Protein AF-A0A517S9M3-F1 (afdb_monomer_lite)

Secondary structure (DSSP, 8-state):
-------------HHHHHHHHHHHTTTT--HHHHHHHHHHHHHHHS-HHHHHHHHHHHHHHHHHHHHHHHHHHHHHHHHHHHHHHHTT--HHHHHHHHHHHHH------

Organism: NCBI:txid2527983

pLDDT: mean 71.7, std 14.0, range [34.22, 90.0]

Structure (mmCIF, N/CA/C/O backbone):
data_AF-A0A517S9M3-F1
#
_entry.id   AF-A0A517S9M3-F1
#
loop_
_atom_site.group_PDB
_atom_site.id
_atom_site.type_symbol
_atom_site.label_atom_id
_atom_site.label_alt_id
_atom_site.label_comp_id
_atom_site.label_asym_id
_atom_site.label_entity_id
_atom_site.label_seq_id
_atom_site.pdbx_PDB_ins_code
_atom_site.Cartn_x
_atom_site.Cartn_y
_atom_site.Cartn_z
_atom_site.occupancy
_atom_site.B_iso_or_equiv
_atom_site.auth_seq_id
_atom_site.auth_comp_id
_atom_site.auth_asym_id
_atom_site.auth_atom_id
_atom_site.pdbx_PDB_model_num
ATOM 1 N N . MET A 1 1 ? 12.282 -10.939 23.169 1.00 37.16 1 MET A N 1
ATOM 2 C CA . MET A 1 1 ? 12.631 -9.685 22.466 1.00 37.16 1 MET A CA 1
ATOM 3 C C . MET A 1 1 ? 11.332 -8.986 22.111 1.00 37.16 1 MET A C 1
ATOM 5 O O . MET A 1 1 ? 10.508 -9.618 21.466 1.00 37.16 1 MET A O 1
ATOM 9 N N . LYS A 1 2 ? 11.098 -7.761 22.600 1.00 40.28 2 LYS A N 1
ATOM 10 C CA . LYS A 1 2 ? 9.975 -6.934 22.136 1.00 40.28 2 LYS A CA 1
ATOM 11 C C . LYS A 1 2 ? 10.417 -6.295 20.826 1.00 40.28 2 LYS A C 1
ATOM 13 O O . LYS A 1 2 ? 11.406 -5.574 20.813 1.00 40.28 2 LYS A O 1
ATOM 18 N N . THR A 1 3 ? 9.762 -6.648 19.733 1.00 43.53 3 THR A N 1
ATOM 19 C CA . THR A 1 3 ? 9.954 -6.003 18.438 1.00 43.53 3 THR A CA 1
ATOM 20 C C . THR A 1 3 ? 9.265 -4.647 18.509 1.00 43.53 3 THR A C 1
ATOM 22 O O . THR A 1 3 ? 8.036 -4.577 18.499 1.00 43.53 3 THR A O 1
ATOM 25 N N . ASP A 1 4 ? 10.050 -3.579 18.645 1.00 46.53 4 ASP A N 1
ATOM 26 C CA . ASP A 1 4 ? 9.543 -2.214 18.533 1.00 46.53 4 ASP A CA 1
ATOM 27 C C . ASP A 1 4 ? 9.021 -2.027 17.108 1.00 46.53 4 ASP A C 1
ATOM 29 O O . ASP A 1 4 ? 9.775 -1.957 16.138 1.00 46.53 4 ASP A O 1
ATOM 33 N N . SER A 1 5 ? 7.698 -2.055 16.975 1.00 43.31 5 SER A N 1
ATOM 34 C CA . SER A 1 5 ? 7.033 -1.804 15.702 1.00 43.31 5 SER A CA 1
ATOM 35 C C . SER A 1 5 ? 7.133 -0.306 15.395 1.00 43.31 5 SER A C 1
ATOM 37 O O . SER A 1 5 ? 6.933 0.503 16.303 1.00 43.31 5 SER A O 1
ATOM 39 N N . PRO A 1 6 ? 7.444 0.094 14.152 1.00 38.25 6 PRO A N 1
ATOM 40 C CA . PRO A 1 6 ? 7.563 1.503 13.802 1.00 38.25 6 PRO A CA 1
ATOM 41 C C . PRO A 1 6 ? 6.228 2.224 14.020 1.00 38.25 6 PRO A C 1
ATOM 43 O O . PRO A 1 6 ? 5.184 1.797 13.527 1.00 38.25 6 PRO A O 1
ATOM 46 N N . THR A 1 7 ? 6.260 3.338 14.752 1.00 49.03 7 THR A N 1
ATOM 47 C CA . THR A 1 7 ? 5.093 4.206 14.942 1.00 49.03 7 THR A CA 1
ATOM 48 C C . THR A 1 7 ? 4.781 4.923 13.631 1.00 49.03 7 THR A C 1
ATOM 50 O O . THR A 1 7 ? 5.423 5.915 13.289 1.00 49.03 7 THR A O 1
ATOM 53 N N . ILE A 1 8 ? 3.789 4.438 12.887 1.00 48.47 8 ILE A N 1
ATOM 54 C CA . ILE A 1 8 ? 3.288 5.122 11.691 1.00 48.47 8 ILE A CA 1
ATOM 55 C C . ILE A 1 8 ? 2.354 6.250 12.148 1.00 48.47 8 ILE A C 1
ATOM 57 O O . ILE A 1 8 ? 1.236 6.012 12.605 1.00 48.47 8 ILE A O 1
ATOM 61 N N . ALA A 1 9 ? 2.823 7.495 12.058 1.00 48.41 9 ALA A N 1
ATOM 62 C CA . ALA A 1 9 ? 2.019 8.670 12.375 1.00 48.41 9 ALA A CA 1
ATOM 63 C C . ALA A 1 9 ? 1.180 9.083 11.156 1.00 48.41 9 ALA A C 1
ATOM 65 O O . ALA A 1 9 ? 1.644 9.814 10.281 1.00 48.41 9 ALA A O 1
ATOM 66 N N . PHE A 1 10 ? -0.075 8.641 11.104 1.00 57.31 10 PHE A N 1
ATOM 67 C CA . PHE A 1 10 ? -1.040 9.155 10.135 1.00 57.31 10 PHE A CA 1
ATOM 68 C C . PHE A 1 10 ? -1.466 10.570 10.546 1.00 57.31 10 PHE A C 1
ATOM 70 O O . PHE A 1 10 ? -2.037 10.774 11.620 1.00 57.31 10 PHE A O 1
ATOM 77 N N . ARG A 1 11 ? -1.174 11.574 9.708 1.00 61.91 11 ARG A N 1
ATOM 78 C CA . ARG A 1 11 ? -1.680 12.934 9.929 1.00 61.91 11 ARG A CA 1
ATOM 79 C C . ARG A 1 11 ? -3.156 12.975 9.557 1.00 61.91 11 ARG A C 1
ATOM 81 O O . ARG A 1 11 ? -3.513 12.893 8.388 1.00 61.91 11 ARG A O 1
ATOM 88 N N . VAL A 1 12 ? -4.000 13.103 10.572 1.00 66.62 12 VAL A N 1
ATOM 89 C CA . VAL A 1 12 ? -5.438 13.324 10.413 1.00 66.62 12 VAL A CA 1
ATOM 90 C C . VAL A 1 12 ? -5.656 14.700 9.778 1.00 66.62 12 VAL A C 1
ATOM 92 O O . VAL A 1 12 ? -5.030 15.674 10.204 1.00 66.62 12 VAL A O 1
ATOM 95 N N . THR A 1 13 ? -6.517 14.793 8.761 1.00 77.94 13 THR A N 1
ATOM 96 C CA . THR A 1 13 ? -6.835 16.089 8.144 1.00 77.94 13 THR A CA 1
ATOM 97 C C . THR A 1 13 ? -7.645 16.968 9.109 1.00 77.94 13 THR A C 1
ATOM 99 O O . THR A 1 13 ? -8.306 16.443 10.016 1.00 77.94 13 THR A O 1
ATOM 102 N N . PRO A 1 14 ? -7.618 18.305 8.958 1.00 76.25 14 PRO A N 1
ATOM 103 C CA . PRO A 1 14 ? -8.377 19.213 9.818 1.00 76.25 14 PRO A CA 1
ATOM 104 C C . PRO A 1 14 ? -9.880 18.902 9.865 1.00 76.25 14 PRO A C 1
ATOM 106 O O . PRO A 1 14 ? -10.492 18.985 10.928 1.00 76.25 14 PRO A O 1
ATOM 109 N N . GLU A 1 15 ? -10.460 18.480 8.742 1.00 75.06 15 GLU A N 1
ATOM 110 C CA . GLU A 1 15 ? -11.881 18.144 8.620 1.00 75.06 15 GLU A CA 1
ATOM 111 C C . GLU A 1 15 ? -12.232 16.920 9.471 1.00 75.06 15 GLU A C 1
ATOM 113 O O . GLU A 1 15 ? -13.205 16.932 10.226 1.00 75.06 15 GLU A O 1
ATOM 118 N N . VAL A 1 16 ? -11.399 15.878 9.409 1.00 73.19 16 VAL A N 1
ATOM 119 C CA . VAL A 1 16 ? -11.579 14.666 10.216 1.00 73.19 16 VAL A CA 1
ATOM 120 C C . VAL A 1 16 ? -11.377 14.980 11.701 1.00 73.19 16 VAL A C 1
ATOM 122 O O . VAL A 1 16 ? -12.140 14.510 12.543 1.00 73.19 16 VAL A O 1
ATOM 125 N N . ALA A 1 17 ? -10.407 15.832 12.047 1.00 76.38 17 ALA A N 1
ATOM 126 C CA . ALA A 1 17 ? -10.206 16.271 13.427 1.00 76.38 17 ALA A CA 1
ATOM 127 C C . ALA A 1 17 ? -11.426 17.030 13.982 1.00 76.38 17 ALA A C 1
ATOM 129 O O . ALA A 1 17 ? -11.797 16.834 15.142 1.00 76.38 17 ALA A O 1
ATOM 130 N N . GLN A 1 18 ? -12.077 17.851 13.154 1.00 81.00 18 GLN A N 1
ATOM 131 C CA . GLN A 1 18 ? -13.283 18.582 13.535 1.00 81.00 18 GLN A CA 1
ATOM 132 C C . GLN A 1 18 ? -14.477 17.644 13.745 1.00 81.00 18 GLN A C 1
ATOM 134 O O . GLN A 1 18 ? -15.188 17.781 14.737 1.00 81.00 18 GLN A O 1
ATOM 139 N N . GLN A 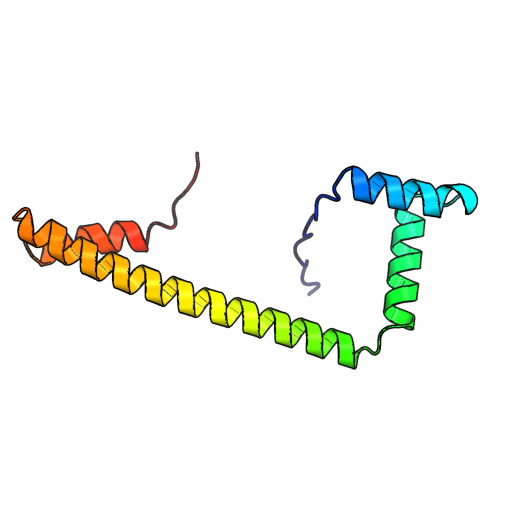1 19 ? -14.651 16.643 12.878 1.00 75.56 19 GLN A N 1
ATOM 140 C CA . GLN A 1 19 ? -15.676 15.608 13.054 1.00 75.56 19 GLN A CA 1
ATOM 141 C C . GLN A 1 19 ? -15.471 14.816 14.354 1.00 75.56 19 GLN A C 1
ATOM 143 O O . GLN A 1 19 ? -16.420 14.617 15.114 1.00 75.56 19 GLN A O 1
ATOM 148 N N . ILE A 1 20 ? -14.227 14.427 14.659 1.00 78.00 20 ILE A N 1
ATOM 149 C CA . ILE A 1 20 ? -13.874 13.762 15.925 1.00 78.00 20 ILE A CA 1
ATOM 150 C C . ILE A 1 20 ? -14.233 14.653 17.120 1.00 78.00 20 ILE A C 1
ATOM 152 O O . ILE A 1 20 ? -14.805 14.178 18.103 1.00 78.00 20 ILE A O 1
ATOM 156 N N . ASP A 1 21 ? -13.920 15.948 17.049 1.00 81.81 21 ASP A N 1
ATOM 157 C CA . ASP A 1 21 ? -14.241 16.894 18.115 1.00 81.81 21 ASP A CA 1
ATOM 158 C C . ASP A 1 21 ? -15.758 17.031 18.328 1.00 81.81 21 ASP A C 1
ATOM 160 O O . ASP A 1 21 ? -16.214 16.980 19.473 1.00 81.81 21 ASP A O 1
ATOM 164 N N . THR A 1 22 ? -16.552 17.122 17.256 1.00 85.25 22 THR A N 1
ATOM 165 C CA . THR A 1 22 ? -18.023 17.169 17.332 1.00 85.25 22 THR A CA 1
ATOM 166 C C . THR A 1 22 ? -18.604 15.946 18.041 1.00 85.25 22 THR A C 1
ATOM 168 O O . THR A 1 22 ? -19.527 16.084 18.841 1.00 85.25 22 THR A O 1
ATOM 171 N N . LEU A 1 23 ? -18.050 14.758 17.791 1.00 77.88 23 LEU A N 1
ATOM 172 C CA . LEU A 1 23 ? -18.539 13.507 18.374 1.00 77.88 23 LEU A CA 1
ATOM 173 C C . LEU A 1 23 ? -18.066 13.294 19.819 1.00 77.88 23 LEU A C 1
ATOM 175 O O . LEU A 1 23 ? -18.811 12.754 20.636 1.00 77.88 23 LEU A O 1
ATOM 179 N N . ARG A 1 24 ? -16.842 13.711 20.168 1.00 86.12 24 ARG A N 1
ATOM 180 C CA . ARG A 1 24 ? -16.276 13.460 21.508 1.00 86.12 24 ARG A CA 1
ATOM 181 C C . ARG A 1 24 ? -16.711 14.474 22.567 1.00 86.12 24 ARG A C 1
ATOM 183 O O . ARG A 1 24 ? -16.777 14.120 23.743 1.00 86.12 24 ARG A O 1
ATOM 190 N N . LEU A 1 25 ? -16.937 15.738 22.189 1.00 83.81 25 LEU A N 1
ATOM 191 C CA . LEU A 1 25 ? -17.191 16.828 23.142 1.00 83.81 25 LEU A CA 1
ATOM 192 C C . LEU A 1 25 ? -18.462 16.611 23.984 1.00 83.81 25 LEU A C 1
ATOM 194 O O . LEU A 1 25 ? -18.378 16.799 25.200 1.00 83.81 25 LEU A O 1
ATOM 198 N N . PRO A 1 26 ? -19.598 16.146 23.419 1.00 88.88 26 PRO A N 1
ATOM 199 C CA . PRO A 1 26 ? -20.791 15.813 24.203 1.00 88.88 26 PRO A CA 1
ATOM 200 C C . PRO A 1 26 ? -20.544 14.706 25.235 1.00 88.88 26 PRO A C 1
ATOM 202 O O . PRO A 1 26 ? -21.154 14.698 26.301 1.00 88.88 26 PRO A O 1
ATOM 205 N N . LEU A 1 27 ? -19.608 13.802 24.937 1.00 84.81 27 LEU A N 1
ATOM 206 C CA . LEU A 1 27 ? -19.208 12.694 25.804 1.00 84.81 27 LEU A CA 1
ATOM 207 C C . LEU A 1 27 ? -18.160 13.109 26.850 1.00 84.81 27 LEU A C 1
ATOM 209 O O . LEU A 1 27 ? -17.762 12.289 27.672 1.00 84.81 27 LEU A O 1
ATOM 213 N N . LYS A 1 28 ? -17.703 14.371 26.823 1.00 90.00 28 LYS A N 1
ATOM 214 C CA . LYS A 1 28 ? -16.636 14.912 27.683 1.00 90.00 28 LYS A CA 1
ATOM 215 C C . LYS A 1 28 ? -15.336 14.095 27.627 1.00 90.00 28 LYS A C 1
ATOM 217 O O . LYS A 1 28 ? -14.589 14.055 28.599 1.00 90.00 28 LYS A O 1
ATOM 222 N N . LEU A 1 29 ? -15.055 13.473 26.481 1.00 80.31 29 LEU A N 1
ATOM 223 C CA . LEU A 1 29 ? -13.861 12.655 26.274 1.00 80.31 29 LEU A CA 1
ATOM 224 C C . LEU A 1 29 ? -12.707 13.484 25.699 1.00 80.31 29 LEU A C 1
ATOM 226 O O . LEU A 1 29 ? -12.890 14.341 24.819 1.00 80.31 29 LEU A O 1
ATOM 230 N N . SER A 1 30 ? -11.486 13.184 26.140 1.00 84.50 30 SER A N 1
ATOM 231 C CA . SER A 1 30 ? -10.282 13.629 25.437 1.00 84.50 30 SER A CA 1
ATOM 232 C C . SER A 1 30 ? -10.158 12.923 24.078 1.00 84.50 30 SER A C 1
ATOM 234 O O . SER A 1 30 ? -10.721 11.849 23.856 1.00 84.50 30 SER A O 1
ATOM 236 N N . ARG A 1 31 ? -9.383 13.499 23.146 1.00 74.94 31 ARG A N 1
ATOM 237 C CA . ARG A 1 31 ? -9.128 12.869 21.834 1.00 74.94 31 ARG A CA 1
ATOM 238 C C . ARG A 1 31 ? -8.515 11.468 21.981 1.00 74.94 31 ARG A C 1
ATOM 240 O O . ARG A 1 31 ? -8.917 10.552 21.276 1.00 74.94 31 ARG A O 1
ATOM 247 N N . GLY A 1 32 ? -7.591 11.285 22.927 1.00 75.56 32 GLY A N 1
ATOM 248 C CA . GLY A 1 32 ? -6.940 9.993 23.166 1.00 75.56 32 GLY A CA 1
ATOM 249 C C . GLY A 1 32 ? -7.852 8.935 23.800 1.00 75.56 32 GLY A C 1
ATOM 250 O O . GLY A 1 32 ? -7.669 7.743 23.560 1.00 75.56 32 GLY A O 1
ATOM 251 N N . GLU A 1 33 ? -8.835 9.334 24.608 1.00 79.00 33 GLU A N 1
ATOM 252 C CA . GLU A 1 33 ? -9.851 8.412 25.139 1.00 79.00 33 GLU A CA 1
ATOM 253 C C . GLU A 1 33 ? -10.860 8.020 24.068 1.00 79.00 33 GLU A C 1
ATOM 255 O O . GLU A 1 33 ? -11.175 6.842 23.938 1.00 79.00 33 GLU A O 1
ATOM 260 N N . TRP A 1 34 ? -11.303 8.981 23.256 1.00 78.81 34 TRP A N 1
ATOM 261 C CA . TRP A 1 34 ? -12.228 8.719 22.158 1.00 78.81 34 TRP A CA 1
ATOM 262 C C . TRP A 1 34 ? -11.632 7.754 21.128 1.00 78.81 34 TRP A C 1
ATOM 264 O O . TRP A 1 34 ? -12.285 6.786 20.758 1.00 78.81 34 TRP A O 1
ATOM 274 N N . VAL A 1 35 ? -10.366 7.947 20.736 1.00 76.44 35 VAL A N 1
ATOM 275 C CA . VAL A 1 35 ? -9.663 7.030 19.819 1.00 76.44 35 VAL A CA 1
ATOM 276 C C . VAL A 1 35 ? -9.533 5.632 20.416 1.00 76.44 35 VAL A C 1
ATOM 278 O O . VAL A 1 35 ? -9.763 4.652 19.716 1.00 76.44 35 VAL A O 1
ATOM 281 N N . ARG A 1 36 ? -9.208 5.514 21.711 1.00 75.44 36 ARG A N 1
ATOM 282 C CA . ARG A 1 36 ? -9.154 4.206 22.382 1.00 75.44 36 ARG A CA 1
ATOM 283 C C . ARG A 1 36 ? -10.518 3.528 22.409 1.00 75.44 36 ARG A C 1
ATOM 285 O O . ARG A 1 36 ? -10.593 2.339 22.132 1.00 75.44 36 ARG A O 1
ATOM 292 N N . LEU A 1 37 ? -11.581 4.270 22.705 1.00 76.25 37 LEU A N 1
ATOM 293 C CA . LEU A 1 37 ? -12.936 3.729 22.746 1.00 76.25 37 LEU A CA 1
ATOM 294 C C . LEU A 1 37 ? -13.401 3.296 21.350 1.00 76.25 37 LEU A C 1
ATOM 296 O O . LEU A 1 37 ? -13.925 2.199 21.200 1.00 76.25 37 LEU A O 1
ATOM 300 N N . ALA A 1 38 ? -13.152 4.121 20.331 1.00 71.75 38 ALA A N 1
ATOM 301 C CA . ALA A 1 38 ? -13.441 3.812 18.936 1.00 71.75 38 ALA A CA 1
ATOM 302 C C . ALA A 1 38 ? -12.657 2.584 18.455 1.00 71.75 38 ALA A C 1
ATOM 304 O O . ALA A 1 38 ? -13.245 1.690 17.862 1.00 71.75 38 ALA A O 1
ATOM 305 N N . ALA A 1 39 ? -11.364 2.486 18.779 1.00 69.06 39 ALA A N 1
ATOM 306 C CA . ALA A 1 39 ? -10.541 1.325 18.451 1.00 69.06 39 ALA A CA 1
ATOM 307 C C . ALA A 1 39 ? -11.037 0.054 19.152 1.00 69.06 39 ALA A C 1
ATOM 309 O O . ALA A 1 39 ? -11.162 -0.980 18.510 1.00 69.06 39 ALA A O 1
ATOM 310 N N . VAL A 1 40 ? -11.371 0.121 20.444 1.00 70.19 40 VAL A N 1
ATOM 311 C CA . VAL A 1 40 ? -11.920 -1.024 21.188 1.00 70.19 40 VAL A CA 1
ATOM 312 C C . VAL A 1 40 ? -13.285 -1.430 20.637 1.00 70.19 40 VAL A C 1
ATOM 314 O O . VAL A 1 40 ? -13.522 -2.613 20.444 1.00 70.19 40 VAL A O 1
ATOM 317 N N . THR A 1 41 ? -14.153 -0.467 20.329 1.00 69.00 41 THR A N 1
ATOM 318 C CA . THR A 1 41 ? -15.484 -0.721 19.756 1.00 69.00 41 THR A CA 1
ATOM 319 C C . THR A 1 41 ? -15.356 -1.353 18.376 1.00 69.00 41 THR A C 1
ATOM 321 O O . THR A 1 41 ? -16.001 -2.359 18.106 1.00 69.00 41 THR A O 1
ATOM 324 N N . GLN A 1 42 ? -14.464 -0.831 17.533 1.00 63.34 42 GLN A N 1
ATOM 325 C CA . GLN A 1 42 ? -14.185 -1.394 16.220 1.00 63.34 42 GLN A CA 1
ATOM 326 C C . GLN A 1 42 ? -13.606 -2.807 16.343 1.00 63.34 42 GLN A C 1
ATOM 328 O O . GLN A 1 42 ? -14.079 -3.707 15.668 1.00 63.34 42 GLN A O 1
ATOM 333 N N . LEU A 1 43 ? -12.649 -3.048 17.240 1.00 61.91 43 LEU A N 1
ATOM 334 C CA . LEU A 1 43 ? -12.081 -4.383 17.476 1.00 61.91 43 LEU A CA 1
ATOM 335 C C . LEU A 1 43 ? -13.088 -5.370 18.086 1.00 61.91 43 LEU A C 1
ATOM 337 O O . LEU A 1 43 ? -12.958 -6.570 17.886 1.00 61.91 43 LEU A O 1
ATOM 341 N N . GLN A 1 44 ? -14.082 -4.883 18.829 1.00 64.81 44 GLN A N 1
ATOM 342 C CA . GLN A 1 44 ? -15.166 -5.701 19.382 1.00 64.81 44 GLN A CA 1
ATOM 343 C C . GLN A 1 44 ? -16.274 -5.988 18.361 1.00 64.81 44 GLN A C 1
ATOM 345 O O . GLN A 1 44 ? -16.961 -6.998 18.484 1.00 64.81 44 GLN A O 1
ATOM 350 N N . GLN A 1 45 ? -16.471 -5.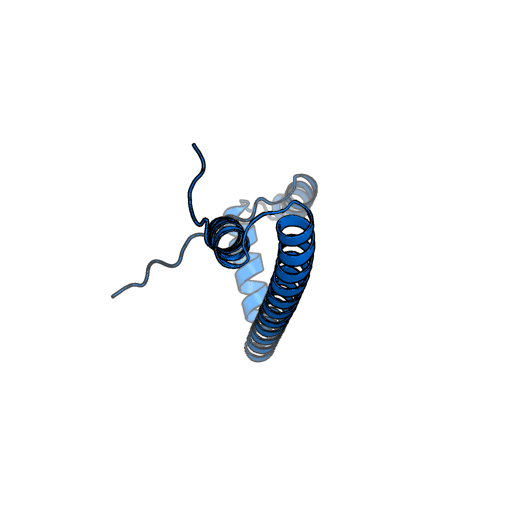101 17.383 1.00 60.97 45 GLN A N 1
ATOM 351 C CA . GLN A 1 45 ? -17.503 -5.216 16.346 1.00 60.97 45 GLN A CA 1
ATOM 352 C C . GLN A 1 45 ? -16.990 -5.837 15.045 1.00 60.97 45 GLN A C 1
ATOM 354 O O . GLN A 1 45 ? -17.792 -6.319 14.248 1.00 60.97 45 GLN A O 1
ATOM 359 N N . THR A 1 46 ? -15.677 -5.825 14.815 1.00 57.06 46 THR A N 1
ATOM 360 C CA . THR A 1 46 ? -15.075 -6.376 13.602 1.00 57.06 46 THR A CA 1
ATOM 361 C C . THR A 1 46 ? -14.620 -7.797 13.881 1.00 57.06 46 THR A C 1
ATOM 363 O O . THR A 1 46 ? -13.783 -8.028 14.752 1.00 57.06 46 THR A O 1
ATOM 366 N N . ASP A 1 47 ? -15.177 -8.745 13.132 1.00 67.31 47 ASP A N 1
ATOM 367 C CA . ASP A 1 47 ? -14.694 -10.118 13.114 1.00 67.31 47 ASP A CA 1
ATOM 368 C C . ASP A 1 47 ? -13.200 -10.101 12.758 1.00 67.31 47 ASP A C 1
ATOM 370 O O . ASP A 1 47 ? -12.794 -9.515 11.752 1.00 67.31 47 ASP A O 1
ATOM 374 N N . VAL A 1 48 ? -12.366 -10.696 13.610 1.00 62.75 48 VAL A N 1
ATOM 375 C CA . VAL A 1 48 ? -10.909 -10.743 13.419 1.00 62.75 48 VAL A CA 1
ATOM 376 C C . VAL A 1 48 ? -10.564 -11.386 12.069 1.00 62.75 48 VAL A C 1
ATOM 378 O O . VAL A 1 48 ? -9.562 -11.015 11.459 1.00 62.75 48 VAL A O 1
ATOM 381 N N . ALA A 1 49 ? -11.428 -12.276 11.566 1.00 64.50 49 ALA A N 1
ATOM 382 C CA . ALA A 1 49 ? -11.329 -12.834 10.222 1.00 64.50 49 ALA A CA 1
ATOM 383 C C . ALA A 1 49 ? -11.435 -11.756 9.127 1.00 64.50 49 ALA A C 1
ATOM 385 O O . ALA A 1 49 ? -10.583 -11.694 8.249 1.00 64.50 49 ALA A O 1
ATOM 386 N N . LEU A 1 50 ? -12.395 -10.832 9.236 1.00 66.44 50 LEU A N 1
ATOM 387 C CA . LEU A 1 50 ? -12.601 -9.758 8.259 1.00 66.44 50 LEU A CA 1
ATOM 388 C C . LEU A 1 50 ? -11.421 -8.772 8.222 1.00 66.44 50 LEU A C 1
ATOM 390 O O . LEU A 1 50 ? -11.043 -8.292 7.157 1.00 66.44 50 LEU A O 1
ATOM 394 N N . LEU A 1 51 ? -10.812 -8.479 9.377 1.00 62.69 51 LEU A N 1
ATOM 395 C CA . LEU A 1 51 ? -9.595 -7.657 9.431 1.00 62.69 51 LEU A CA 1
ATOM 396 C C . LEU A 1 51 ? -8.402 -8.367 8.787 1.00 62.69 51 LEU A C 1
ATOM 398 O O . LEU A 1 51 ? -7.605 -7.717 8.116 1.00 62.69 51 LEU A O 1
ATOM 402 N N . SER A 1 52 ? -8.276 -9.681 8.988 1.00 60.62 52 SER A N 1
ATOM 403 C CA . SER A 1 52 ? -7.238 -10.480 8.333 1.00 60.62 52 SER A CA 1
ATOM 404 C C . SER A 1 52 ? -7.407 -10.454 6.814 1.00 60.62 52 SER A C 1
ATOM 406 O O . SER A 1 52 ? -6.442 -10.170 6.110 1.00 60.62 52 SER A O 1
ATOM 408 N N . ASP A 1 53 ? -8.633 -10.651 6.326 1.00 68.62 53 ASP A N 1
ATOM 409 C CA . ASP A 1 53 ? -8.945 -10.638 4.894 1.00 68.62 53 ASP A CA 1
ATOM 410 C C . ASP A 1 53 ? -8.639 -9.270 4.266 1.00 68.62 53 ASP A C 1
ATOM 412 O O . ASP A 1 53 ? -7.990 -9.193 3.226 1.00 68.62 53 ASP A O 1
ATOM 416 N N . GLN A 1 54 ? -9.006 -8.170 4.935 1.00 66.56 54 GLN A N 1
ATOM 417 C CA . GLN A 1 54 ? -8.685 -6.814 4.471 1.00 66.56 54 GLN A CA 1
ATOM 418 C C . GLN A 1 54 ? -7.175 -6.541 4.438 1.00 66.56 54 GLN A C 1
ATOM 420 O O . GLN A 1 54 ? -6.683 -5.885 3.519 1.00 66.56 54 GLN A O 1
ATOM 425 N N . ILE A 1 55 ? -6.419 -7.037 5.422 1.00 67.12 55 ILE A N 1
ATOM 426 C CA . ILE A 1 55 ? -4.955 -6.911 5.440 1.00 67.12 55 ILE A CA 1
ATOM 427 C C . ILE A 1 55 ? -4.335 -7.714 4.290 1.00 67.12 55 ILE A C 1
ATOM 429 O O . ILE A 1 55 ? -3.410 -7.222 3.637 1.00 67.12 55 ILE A O 1
ATOM 433 N N . ASP A 1 56 ? -4.845 -8.912 4.012 1.00 67.06 56 ASP A N 1
ATOM 434 C CA . ASP A 1 56 ? -4.377 -9.740 2.902 1.00 67.06 56 ASP A CA 1
ATOM 435 C C . ASP A 1 56 ? -4.722 -9.123 1.538 1.00 67.06 56 ASP A C 1
ATOM 437 O O . ASP A 1 56 ? -3.857 -9.079 0.658 1.00 67.06 56 ASP A O 1
ATOM 441 N N . GLU A 1 57 ? -5.916 -8.547 1.372 1.00 70.00 57 GLU A N 1
ATOM 442 C CA . GLU A 1 57 ? -6.295 -7.774 0.181 1.00 70.00 57 GLU A CA 1
ATOM 443 C C . GLU A 1 57 ? -5.381 -6.561 -0.022 1.00 70.00 57 GLU A C 1
ATOM 445 O O . GLU A 1 57 ? -4.854 -6.346 -1.117 1.00 70.00 57 GLU A O 1
ATOM 450 N N . MET A 1 58 ? -5.119 -5.789 1.038 1.00 61.41 58 MET A N 1
ATOM 451 C CA . MET A 1 58 ? -4.192 -4.655 0.978 1.00 61.41 58 MET A CA 1
ATOM 452 C C . MET A 1 58 ? -2.779 -5.107 0.601 1.00 61.41 58 MET A C 1
ATOM 454 O O . MET A 1 58 ? -2.110 -4.455 -0.203 1.00 61.41 58 MET A O 1
ATOM 458 N N . ARG A 1 59 ? -2.317 -6.236 1.146 1.00 63.03 59 ARG A N 1
ATOM 459 C CA . ARG A 1 59 ? -1.004 -6.802 0.828 1.00 63.03 59 ARG A CA 1
ATOM 460 C C . ARG A 1 59 ? -0.917 -7.247 -0.632 1.00 63.03 59 ARG A C 1
ATOM 462 O O . ARG A 1 59 ? 0.105 -6.999 -1.271 1.00 63.03 59 ARG A O 1
ATOM 469 N N . GLN A 1 60 ? -1.971 -7.860 -1.168 1.00 68.19 60 GLN A N 1
ATOM 470 C CA . GLN A 1 60 ? -2.051 -8.236 -2.581 1.00 68.19 60 GLN A CA 1
ATOM 471 C C . GLN A 1 60 ? -2.085 -7.009 -3.499 1.00 68.19 60 GLN A C 1
ATOM 473 O O . GLN A 1 60 ? -1.365 -6.979 -4.495 1.00 68.19 60 GLN A O 1
ATOM 478 N N . ALA A 1 61 ? -2.839 -5.968 -3.140 1.00 61.91 61 ALA A N 1
ATOM 479 C CA . ALA A 1 61 ? -2.875 -4.717 -3.894 1.00 61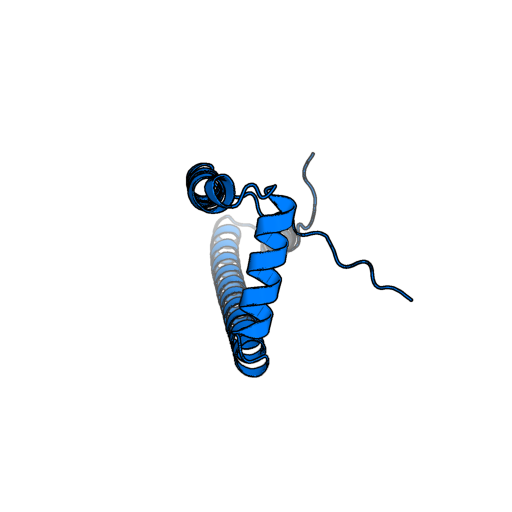.91 61 ALA A CA 1
ATOM 480 C C . ALA A 1 61 ? -1.495 -4.039 -3.942 1.00 61.91 61 ALA A C 1
ATOM 482 O O . ALA A 1 61 ? -1.053 -3.601 -5.002 1.00 61.91 61 ALA A O 1
ATOM 483 N N . VAL A 1 62 ? -0.773 -4.007 -2.816 1.00 63.88 62 VAL A N 1
ATOM 484 C CA . VAL A 1 62 ? 0.604 -3.486 -2.761 1.00 63.88 62 VAL A CA 1
ATOM 485 C C . VAL A 1 62 ? 1.559 -4.327 -3.612 1.00 63.88 62 VAL A C 1
ATOM 487 O O . VAL A 1 62 ? 2.393 -3.762 -4.318 1.00 63.88 62 VAL A O 1
ATOM 490 N N . ALA A 1 63 ? 1.438 -5.657 -3.581 1.00 68.94 63 ALA A N 1
ATOM 491 C CA . ALA A 1 63 ? 2.250 -6.537 -4.421 1.00 68.94 63 ALA A CA 1
ATOM 492 C C . ALA A 1 63 ? 2.000 -6.282 -5.918 1.00 68.94 63 ALA A C 1
ATOM 494 O O . ALA A 1 63 ? 2.958 -6.101 -6.664 1.00 68.94 63 ALA A O 1
ATOM 495 N N . SER A 1 64 ? 0.734 -6.157 -6.331 1.00 76.44 64 SER A N 1
ATOM 496 C CA . SER A 1 64 ? 0.360 -5.822 -7.712 1.00 76.44 64 SER A CA 1
ATOM 497 C C . SER A 1 64 ? 0.924 -4.470 -8.152 1.00 76.44 64 SER A C 1
ATOM 499 O O . SER A 1 64 ? 1.490 -4.363 -9.234 1.00 76.44 64 SER A O 1
ATOM 501 N N . LEU A 1 65 ? 0.825 -3.439 -7.306 1.00 69.50 65 LEU A N 1
ATOM 502 C CA . LEU A 1 65 ? 1.390 -2.118 -7.602 1.00 69.50 65 LEU A CA 1
ATOM 503 C C . LEU A 1 65 ? 2.915 -2.166 -7.758 1.00 69.50 65 LEU A C 1
ATOM 505 O O . LEU A 1 65 ? 3.480 -1.459 -8.592 1.00 69.50 65 LEU A O 1
ATOM 509 N N . ASN A 1 66 ? 3.590 -2.990 -6.957 1.00 73.19 66 ASN A N 1
ATOM 510 C CA . ASN A 1 66 ? 5.030 -3.185 -7.063 1.00 73.19 66 ASN A CA 1
ATOM 511 C C . ASN A 1 66 ? 5.410 -3.895 -8.374 1.00 73.19 66 ASN A C 1
ATOM 513 O O . ASN A 1 66 ? 6.379 -3.496 -9.020 1.00 73.19 66 ASN A O 1
ATOM 517 N N . ASP A 1 67 ? 4.633 -4.892 -8.798 1.00 80.62 67 ASP A N 1
ATOM 518 C CA . ASP A 1 67 ? 4.830 -5.573 -10.082 1.00 80.62 67 ASP A CA 1
ATOM 519 C C . ASP A 1 67 ? 4.620 -4.613 -11.268 1.00 80.62 67 ASP A C 1
ATOM 521 O O . ASP A 1 67 ? 5.467 -4.544 -12.166 1.00 80.62 67 ASP A O 1
ATOM 525 N N . ASP A 1 68 ? 3.570 -3.786 -11.226 1.00 79.94 68 ASP A N 1
ATOM 526 C CA . ASP A 1 68 ? 3.294 -2.755 -12.236 1.00 79.94 68 ASP A CA 1
ATOM 527 C C . ASP A 1 68 ? 4.426 -1.716 -12.325 1.00 79.94 68 ASP A C 1
ATOM 529 O O . ASP A 1 68 ? 4.871 -1.343 -13.419 1.00 79.94 68 ASP A O 1
ATOM 533 N N . LEU A 1 69 ? 4.944 -1.269 -11.174 1.00 76.50 69 LEU A N 1
ATOM 534 C CA . LEU A 1 69 ? 6.088 -0.358 -11.095 1.00 76.50 69 LEU A CA 1
ATOM 535 C C . LEU A 1 69 ? 7.353 -0.979 -11.693 1.00 76.50 69 LEU A C 1
ATOM 537 O O . LEU A 1 69 ? 8.070 -0.313 -12.447 1.00 76.50 69 LEU A O 1
ATOM 541 N N . GLN A 1 70 ? 7.626 -2.255 -11.406 1.00 80.88 70 GLN A N 1
ATOM 542 C CA . GLN A 1 70 ? 8.759 -2.960 -12.002 1.00 80.88 70 GLN A CA 1
ATOM 543 C C . GLN A 1 70 ? 8.616 -3.091 -13.519 1.00 80.88 70 GLN A C 1
ATOM 545 O O . GLN A 1 70 ? 9.602 -2.944 -14.249 1.00 80.88 70 GLN A O 1
ATOM 550 N N . GLU A 1 71 ? 7.410 -3.351 -14.020 1.00 83.88 71 GLU A N 1
ATOM 551 C CA . GLU A 1 71 ? 7.170 -3.428 -15.456 1.00 83.88 71 GLU A CA 1
ATOM 552 C C . GLU A 1 71 ? 7.371 -2.070 -16.147 1.00 83.88 71 GLU A C 1
ATOM 554 O O . GLU A 1 71 ? 8.032 -1.993 -17.191 1.00 83.88 71 GLU A O 1
ATOM 559 N N . LEU A 1 72 ? 6.879 -0.984 -15.547 1.00 81.12 72 LEU A N 1
ATOM 560 C CA . LEU A 1 72 ? 7.133 0.384 -16.004 1.00 81.12 72 LEU A CA 1
ATOM 561 C C . LEU A 1 72 ? 8.627 0.717 -16.012 1.00 81.12 72 LEU A C 1
ATOM 563 O O . LEU A 1 72 ? 9.129 1.226 -17.017 1.00 81.12 72 LEU A O 1
ATOM 567 N N . ALA A 1 73 ? 9.359 0.371 -14.950 1.00 77.62 73 ALA A N 1
ATOM 568 C CA . ALA A 1 73 ? 10.802 0.579 -14.871 1.00 77.62 73 ALA A CA 1
ATOM 569 C C . ALA A 1 73 ? 11.551 -0.170 -15.988 1.00 77.62 73 ALA A C 1
ATOM 571 O O . ALA A 1 73 ? 12.438 0.398 -16.627 1.00 77.62 73 ALA A O 1
ATOM 572 N N . ARG A 1 74 ? 11.159 -1.415 -16.304 1.00 84.50 74 ARG A N 1
ATOM 573 C CA . ARG A 1 74 ? 11.730 -2.183 -17.430 1.00 84.50 74 ARG A CA 1
ATOM 574 C C . ARG A 1 74 ? 11.443 -1.524 -18.781 1.00 84.50 74 ARG A C 1
ATOM 576 O O . ARG A 1 74 ? 12.340 -1.450 -19.624 1.00 84.50 74 ARG A O 1
ATOM 583 N N . LYS A 1 75 ? 10.215 -1.038 -19.000 1.00 84.69 75 LYS A N 1
ATOM 584 C CA . LYS A 1 75 ? 9.837 -0.322 -20.232 1.00 84.69 75 LYS A CA 1
ATOM 585 C C . LYS A 1 75 ? 10.639 0.970 -20.381 1.00 84.69 75 LYS A C 1
ATOM 587 O O . LYS A 1 75 ? 11.216 1.199 -21.442 1.00 84.69 75 LYS A O 1
ATOM 592 N N . LEU A 1 76 ? 10.750 1.758 -19.312 1.00 84.31 76 LEU A N 1
ATOM 593 C CA . LEU A 1 76 ? 11.552 2.980 -19.273 1.0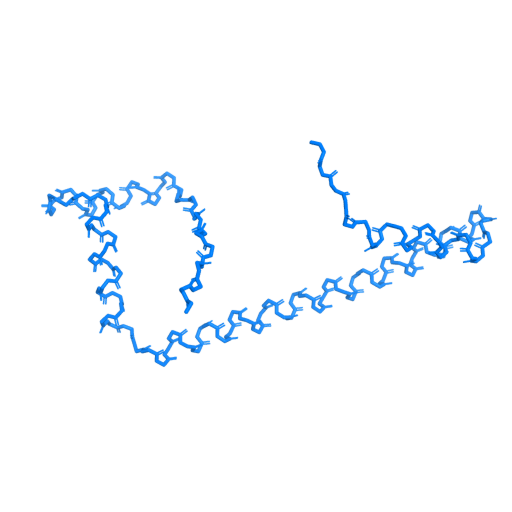0 84.31 76 LEU A CA 1
ATOM 594 C C . LEU A 1 76 ? 13.029 2.691 -19.576 1.00 84.31 76 LEU A C 1
ATOM 596 O O . LEU A 1 76 ? 13.616 3.347 -20.431 1.00 84.31 76 LEU A O 1
ATOM 600 N N . ALA A 1 77 ? 13.607 1.669 -18.940 1.00 83.38 77 ALA A N 1
ATOM 601 C CA . ALA A 1 77 ? 14.987 1.243 -19.159 1.00 83.38 77 ALA A CA 1
ATOM 602 C C . ALA A 1 77 ? 15.247 0.863 -20.621 1.00 83.38 77 ALA A C 1
ATOM 604 O O . ALA A 1 77 ? 16.257 1.255 -21.203 1.00 83.38 77 ALA A O 1
ATOM 605 N N . LYS A 1 78 ? 14.315 0.130 -21.241 1.00 86.00 78 LYS A N 1
ATOM 606 C CA . LYS A 1 78 ? 14.404 -0.250 -22.654 1.00 86.00 78 LYS A CA 1
ATOM 607 C C . LYS A 1 78 ? 14.361 0.974 -23.570 1.00 86.00 78 LYS A C 1
ATOM 609 O O . LYS A 1 78 ? 15.171 1.069 -24.487 1.00 86.00 78 LYS A O 1
ATOM 614 N N . THR A 1 79 ? 13.455 1.914 -23.313 1.00 85.88 79 THR A N 1
ATOM 615 C CA . THR A 1 79 ? 13.359 3.162 -24.083 1.00 85.88 79 THR A CA 1
ATOM 616 C C . THR A 1 79 ? 14.613 4.020 -23.914 1.00 85.88 79 THR A C 1
ATOM 618 O O . THR A 1 79 ? 15.184 4.461 -24.907 1.00 85.88 79 THR A O 1
ATOM 621 N N . ALA A 1 80 ? 15.100 4.190 -22.682 1.00 82.94 80 ALA A N 1
ATOM 622 C CA . ALA A 1 80 ? 16.330 4.922 -22.390 1.00 82.94 80 ALA A CA 1
ATOM 623 C C . ALA A 1 80 ? 17.547 4.289 -23.081 1.00 82.94 80 ALA A C 1
ATOM 625 O O . ALA A 1 80 ? 18.368 4.999 -23.652 1.00 82.94 80 ALA A O 1
ATOM 626 N N . TYR A 1 81 ? 17.634 2.956 -23.109 1.00 85.62 81 TYR A N 1
ATOM 627 C CA . TYR A 1 81 ? 18.702 2.242 -23.810 1.00 85.62 81 TYR A CA 1
ATOM 628 C C . TYR A 1 81 ? 18.700 2.534 -25.312 1.00 85.62 81 TYR A C 1
ATOM 630 O O . TYR A 1 81 ? 19.751 2.814 -25.886 1.00 85.62 81 TYR A O 1
ATOM 638 N N . L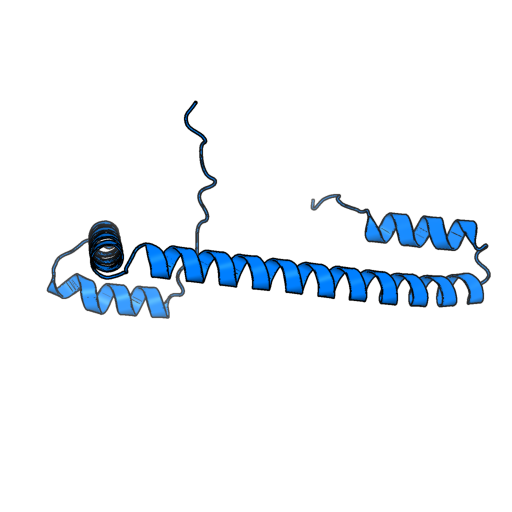EU A 1 82 ? 17.525 2.511 -25.945 1.00 86.81 82 LEU A N 1
ATOM 639 C CA . LEU A 1 82 ? 17.385 2.819 -27.370 1.00 86.81 82 LEU A CA 1
ATOM 640 C C . LEU A 1 82 ? 17.758 4.274 -27.684 1.00 86.81 82 LEU A C 1
ATOM 642 O O . LEU A 1 82 ? 18.409 4.528 -28.690 1.00 86.81 82 LEU A O 1
ATOM 646 N N . ILE A 1 83 ? 17.390 5.221 -26.817 1.00 87.12 83 ILE A N 1
ATOM 647 C CA . ILE A 1 83 ? 17.757 6.635 -26.980 1.00 87.12 83 ILE A CA 1
ATOM 648 C C . ILE A 1 83 ? 19.274 6.812 -26.847 1.00 87.12 83 ILE A C 1
ATOM 650 O O . ILE A 1 83 ? 19.902 7.348 -27.753 1.00 87.12 83 ILE A O 1
ATOM 654 N N . LEU A 1 84 ? 19.880 6.302 -25.771 1.00 85.06 84 LEU A N 1
ATOM 655 C CA . LEU A 1 84 ? 21.313 6.473 -25.501 1.00 85.06 84 LEU A CA 1
ATOM 656 C C . LEU A 1 84 ? 22.192 5.829 -26.580 1.00 85.06 84 LEU A C 1
ATOM 658 O O . LEU A 1 84 ? 23.198 6.402 -26.992 1.00 85.06 84 LEU A O 1
ATOM 662 N N . THR A 1 85 ? 21.800 4.655 -27.076 1.00 83.25 85 THR A N 1
ATOM 663 C CA . THR A 1 85 ? 22.520 3.993 -28.175 1.00 83.25 85 THR A CA 1
ATOM 664 C C . THR A 1 85 ? 22.345 4.723 -29.512 1.00 83.25 85 THR A C 1
ATOM 666 O O . THR A 1 85 ? 23.298 4.793 -30.288 1.00 83.25 85 THR A O 1
ATOM 669 N N . ASN A 1 86 ? 21.186 5.345 -29.765 1.00 85.62 86 ASN A N 1
ATOM 670 C CA . ASN A 1 86 ? 20.991 6.238 -30.915 1.00 85.62 86 ASN A CA 1
ATOM 671 C C . ASN A 1 86 ? 21.807 7.539 -30.801 1.00 85.62 86 ASN A C 1
ATOM 673 O O . ASN A 1 86 ? 22.272 8.059 -31.815 1.00 85.62 86 ASN A O 1
ATOM 677 N N . GLU A 1 87 ? 22.050 8.033 -29.585 1.00 81.31 87 GLU A N 1
ATOM 678 C CA . GLU A 1 87 ? 22.926 9.182 -29.302 1.00 81.31 87 GLU A CA 1
ATOM 679 C C . GLU A 1 87 ? 24.428 8.835 -29.295 1.00 81.31 87 GLU A C 1
ATOM 681 O O . GLU A 1 87 ? 25.260 9.634 -28.870 1.00 81.31 87 GLU A O 1
ATOM 686 N N . ARG A 1 88 ? 24.798 7.676 -29.859 1.00 82.50 88 ARG A N 1
ATOM 687 C CA . ARG A 1 88 ? 26.178 7.191 -30.049 1.00 82.50 88 ARG A CA 1
ATOM 688 C C . ARG A 1 88 ? 26.909 6.749 -28.779 1.00 82.50 88 ARG A C 1
ATOM 690 O O . ARG A 1 88 ? 28.123 6.560 -28.843 1.00 82.50 88 ARG A O 1
ATOM 697 N N . LEU A 1 89 ? 26.217 6.519 -27.660 1.00 82.94 89 LEU A N 1
ATOM 698 C CA . LEU A 1 89 ? 26.835 5.777 -26.558 1.00 82.94 89 LEU A CA 1
ATOM 699 C C . LEU A 1 89 ? 27.023 4.316 -26.965 1.00 82.94 89 LEU A C 1
ATOM 701 O O . LEU A 1 89 ? 26.171 3.719 -27.634 1.00 82.94 89 LEU A O 1
ATOM 705 N N . SER A 1 90 ? 28.118 3.712 -26.508 1.00 88.31 90 SER A N 1
ATOM 706 C CA . SER A 1 90 ? 28.281 2.272 -26.657 1.00 88.31 90 SER A CA 1
ATOM 707 C C . SER A 1 90 ? 27.218 1.520 -25.832 1.00 88.31 90 SER A C 1
ATOM 709 O O . SER A 1 90 ? 26.748 2.016 -24.800 1.00 88.31 90 SER A O 1
ATOM 711 N N . PRO A 1 91 ? 26.833 0.297 -26.241 1.00 83.88 91 PRO A N 1
ATOM 712 C CA . PRO A 1 91 ? 25.875 -0.531 -25.505 1.00 83.88 91 PRO A CA 1
ATOM 713 C C . PRO A 1 91 ? 26.199 -0.708 -24.015 1.00 83.88 91 PRO A C 1
ATOM 715 O O . PRO A 1 91 ? 25.287 -0.788 -23.190 1.00 83.88 91 PRO A O 1
ATOM 718 N N . ASP A 1 92 ? 27.481 -0.762 -23.661 1.00 86.31 92 ASP A N 1
ATOM 719 C CA . ASP A 1 92 ? 27.926 -0.977 -22.284 1.00 86.31 92 ASP A CA 1
ATOM 720 C C . ASP A 1 92 ? 27.871 0.310 -21.448 1.00 86.31 92 ASP A C 1
ATOM 722 O O . ASP A 1 92 ? 27.468 0.276 -20.281 1.00 86.31 92 ASP A O 1
ATOM 726 N N . GLU A 1 93 ? 28.155 1.466 -22.054 1.00 84.38 93 GLU A N 1
ATOM 727 C CA . GLU A 1 93 ? 27.972 2.777 -21.420 1.00 84.38 93 GLU A CA 1
ATOM 728 C C . GLU A 1 93 ? 26.491 3.077 -21.179 1.00 84.38 93 GLU A C 1
ATOM 730 O O . GLU A 1 93 ? 26.115 3.472 -20.074 1.00 84.38 93 GLU A O 1
ATOM 735 N N . ALA A 1 94 ? 25.628 2.803 -22.163 1.00 82.44 94 ALA A N 1
ATOM 736 C CA . ALA A 1 94 ? 24.184 2.979 -22.025 1.00 82.44 94 ALA A CA 1
ATOM 737 C C . ALA A 1 94 ? 23.613 2.122 -20.877 1.00 82.44 94 ALA A C 1
ATOM 739 O O . ALA A 1 94 ? 22.855 2.619 -20.041 1.00 82.44 94 ALA A O 1
ATOM 740 N N . LYS A 1 95 ? 24.031 0.851 -20.767 1.00 84.81 95 LYS A N 1
ATOM 741 C CA . LYS A 1 95 ? 23.652 -0.032 -19.646 1.00 84.81 95 LYS A CA 1
ATOM 742 C C . LYS A 1 95 ? 24.169 0.477 -18.299 1.00 84.81 95 LYS A C 1
ATOM 744 O O . LYS A 1 95 ? 23.442 0.400 -17.312 1.00 84.81 95 LYS A O 1
ATOM 749 N N . SER A 1 96 ? 25.399 0.994 -18.247 1.00 84.88 96 SER A N 1
ATOM 750 C CA . SER A 1 96 ? 26.003 1.556 -17.029 1.00 84.88 96 SER A CA 1
ATOM 751 C C . SER A 1 96 ? 25.250 2.789 -16.517 1.00 84.88 96 SER A C 1
ATOM 753 O O . SER A 1 96 ? 25.024 2.915 -15.311 1.00 84.88 96 SER A O 1
ATOM 755 N N . VAL A 1 97 ? 24.825 3.679 -17.419 1.00 83.81 97 VAL A N 1
ATOM 756 C CA . VAL A 1 97 ? 24.024 4.868 -17.084 1.00 83.81 97 VAL A CA 1
ATOM 757 C C . VAL A 1 97 ? 22.649 4.460 -16.557 1.00 83.81 97 VAL A C 1
ATOM 759 O O . VAL A 1 97 ? 22.265 4.868 -15.465 1.00 83.81 97 VAL A O 1
ATOM 762 N N . ILE A 1 98 ? 21.934 3.591 -17.275 1.00 85.19 98 ILE A N 1
ATOM 763 C CA . ILE A 1 98 ? 20.593 3.136 -16.873 1.00 85.19 98 ILE A CA 1
ATOM 764 C C . ILE A 1 98 ? 20.634 2.407 -15.531 1.00 85.19 98 ILE A C 1
ATOM 766 O O . ILE A 1 98 ? 19.779 2.639 -14.681 1.00 85.19 98 ILE A O 1
ATOM 770 N N . ARG A 1 99 ? 21.644 1.555 -15.315 1.00 83.38 99 ARG A N 1
ATOM 771 C CA . ARG A 1 99 ? 21.812 0.841 -14.048 1.00 83.38 99 ARG A CA 1
ATOM 772 C C . ARG A 1 99 ? 21.978 1.822 -12.893 1.00 83.38 99 ARG A C 1
ATOM 774 O O . ARG A 1 99 ? 21.250 1.684 -11.924 1.00 83.38 99 ARG A O 1
ATOM 781 N N . ARG A 1 100 ? 22.838 2.840 -13.031 1.00 82.44 100 ARG A N 1
ATOM 782 C CA . ARG A 1 100 ? 23.015 3.887 -12.010 1.00 82.44 100 ARG A CA 1
ATOM 783 C C . ARG A 1 100 ? 21.706 4.594 -11.656 1.00 82.44 100 ARG A C 1
ATOM 785 O O . ARG A 1 100 ? 21.439 4.769 -10.477 1.00 82.44 100 ARG A O 1
ATOM 792 N N . TYR A 1 101 ? 20.873 4.932 -12.639 1.00 76.56 101 TYR A N 1
ATOM 793 C CA . TYR A 1 101 ? 19.581 5.584 -12.385 1.00 76.56 101 TYR A CA 1
ATOM 794 C C . TYR A 1 101 ? 18.530 4.664 -11.74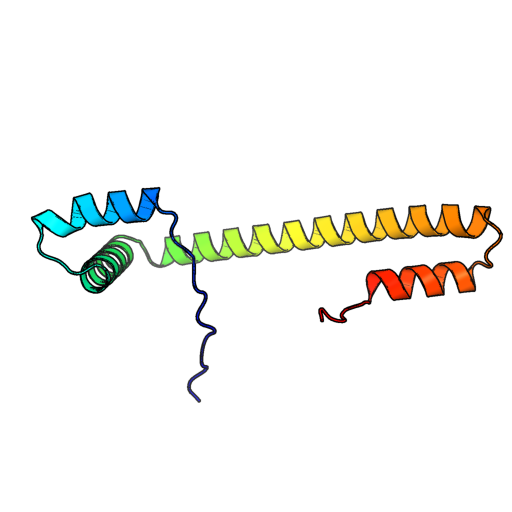7 1.00 76.56 101 TYR A C 1
ATOM 796 O O . TYR A 1 101 ? 17.713 5.136 -10.964 1.00 76.56 101 TYR A O 1
ATOM 804 N N . LEU A 1 102 ? 18.542 3.365 -12.055 1.00 74.75 102 LEU A N 1
ATOM 805 C CA . LEU A 1 102 ? 17.597 2.397 -11.485 1.00 74.75 102 LEU A CA 1
ATOM 806 C C . LEU A 1 102 ? 18.003 1.878 -10.100 1.00 74.75 102 LEU A C 1
ATOM 808 O O . LEU A 1 102 ? 17.144 1.389 -9.374 1.00 74.75 102 LEU A O 1
ATOM 812 N N . THR A 1 103 ? 19.290 1.943 -9.747 1.00 71.56 103 THR A N 1
ATOM 813 C CA . THR A 1 103 ? 19.817 1.462 -8.459 1.00 71.56 103 THR A CA 1
ATOM 814 C C . THR A 1 103 ? 20.227 2.579 -7.503 1.00 71.56 103 THR A C 1
ATOM 816 O O . THR A 1 103 ? 20.803 2.268 -6.466 1.00 71.56 103 THR A O 1
ATOM 819 N N . SER A 1 104 ? 19.994 3.857 -7.829 1.00 54.44 104 SER A N 1
ATOM 820 C CA . SER A 1 104 ? 20.289 4.974 -6.919 1.00 54.44 104 SER A CA 1
ATOM 821 C C . SER A 1 104 ? 19.297 4.990 -5.750 1.00 54.44 104 SER A C 1
ATOM 823 O O . SER A 1 104 ? 18.381 5.805 -5.698 1.00 54.44 104 SER A O 1
ATOM 825 N N . GLU A 1 105 ? 19.490 4.077 -4.802 1.00 51.72 105 GLU A N 1
ATOM 826 C CA . GLU A 1 105 ? 19.214 4.324 -3.392 1.00 51.72 105 GLU A CA 1
ATOM 827 C C . GLU A 1 105 ? 20.354 5.193 -2.841 1.00 51.72 105 GLU A C 1
ATOM 829 O O . GLU A 1 105 ? 21.352 4.679 -2.361 1.00 51.72 105 GLU A O 1
ATOM 834 N N . GLU A 1 106 ? 20.241 6.512 -2.981 1.00 42.69 106 GLU A N 1
ATOM 835 C CA . GLU A 1 106 ? 21.004 7.544 -2.255 1.00 42.69 106 GLU A CA 1
ATOM 836 C C . GLU A 1 106 ? 20.304 8.858 -2.645 1.00 42.69 106 GLU A C 1
ATOM 838 O O . GLU A 1 106 ? 20.249 9.217 -3.817 1.00 42.69 106 GLU A O 1
ATOM 843 N N . GLY A 1 107 ? 19.547 9.518 -1.776 1.00 36.97 107 GLY A N 1
ATOM 844 C CA . GLY A 1 107 ? 20.012 10.075 -0.516 1.00 36.97 107 GLY A CA 1
ATOM 845 C C . GLY A 1 107 ? 19.818 11.585 -0.630 1.00 36.97 107 GLY A C 1
ATOM 846 O O . GLY A 1 107 ? 20.588 12.276 -1.290 1.00 36.97 107 GLY A O 1
ATOM 847 N N . THR A 1 108 ? 18.727 12.079 -0.057 1.00 34.22 108 THR A N 1
ATOM 848 C CA . THR A 1 108 ? 18.501 13.500 0.222 1.00 34.22 108 THR A CA 1
ATOM 849 C C . THR A 1 108 ? 19.705 14.078 0.975 1.00 34.22 108 THR A C 1
ATOM 851 O O . THR A 1 108 ? 20.157 13.448 1.934 1.00 34.22 108 THR A O 1
ATOM 854 N N . PRO A 1 109 ? 20.187 15.282 0.644 1.00 37.94 109 PRO A N 1
ATOM 855 C CA . PRO A 1 109 ? 20.494 16.265 1.669 1.00 37.94 109 PRO A CA 1
ATOM 856 C C . PRO A 1 109 ? 19.206 16.911 2.202 1.00 37.94 109 PRO A C 1
ATOM 858 O O . PRO A 1 109 ? 18.286 17.177 1.393 1.00 37.94 109 PRO A O 1
#

Foldseek 3Di:
DDDPDDPDDDDDDPVRVVVLCVVCVVVVDDSVRSVVVVVVVCVVPDDVVNVVVVVVVVVVVVVVVVVVVVVVLVVVLVVQLVVVVVVVDDSVVSVVVSCCVVPPPDDDD

Radius of gyration: 24.15 Å; chains: 1; bounding box: 49×32×59 Å

Sequence (109 aa):
MKTDSPTIAFRVTPEVAQQIDTLRLPLKLSRGEWVRLAAVTQLQQTDVALLSDQIDEMRQAVASLNDDLQELARKLAKTAYLILTNERLSPDEAKSVIRRYLTSEEGTP